Protein AF-A0A6F9XUS8-F1 (afdb_monomer_lite)

Organism: NCBI:txid1601

Radius of gyration: 17.44 Å; chains: 1; bounding box: 34×23×43 Å

Foldseek 3Di:
DVVVVVVVCVVVVPPDDDDDDDPPCLVPPDLVVVLVVVCVVDPDPVVSVVVVVVSVVVNVVVD

pLDDT: mean 77.11, std 9.02, range [44.78, 87.44]

InterPro domains:
  IPR043502 DNA/RNA polymerase superfamily [SSF56672] (6-63)

Sequence (63 aa):
MAIEQTTLYLNEGYEWIIDIDIEKYFETVNHDKLISILREKFNKAPTHNLIRNFLRVGIMDDG

Secondary structure (DSSP, 8-state):
-HHHHHHHHHHTT---------TTHHHHS-HHHHHHHHHHH---HHHHHHHHHHHHHHHHS--

Structure (mmCIF, N/CA/C/O backbone):
data_AF-A0A6F9XUS8-F1
#
_entry.id   AF-A0A6F9XUS8-F1
#
loop_
_atom_site.group_PDB
_atom_site.id
_atom_site.type_symbol
_atom_site.label_atom_id
_atom_site.label_alt_id
_atom_site.label_comp_id
_atom_site.label_asym_id
_atom_site.label_entity_id
_atom_site.label_seq_id
_atom_site.pdbx_PDB_ins_code
_atom_site.Cartn_x
_atom_site.Cartn_y
_atom_site.Cartn_z
_atom_site.occupancy
_atom_site.B_iso_or_equiv
_atom_site.auth_seq_id
_atom_site.auth_comp_id
_atom_site.auth_asym_id
_atom_site.auth_atom_id
_atom_site.pdbx_PDB_model_num
ATOM 1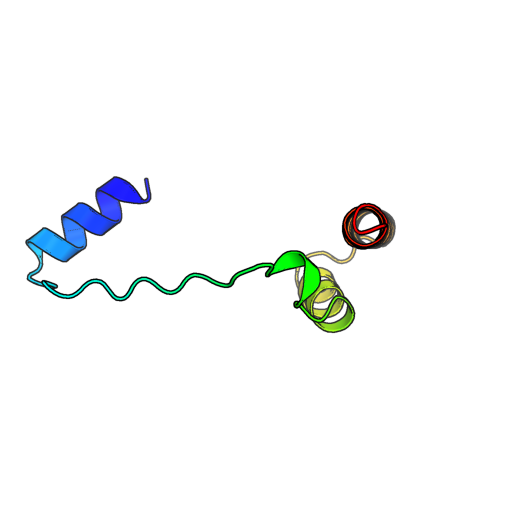 N N . MET A 1 1 ? 0.947 -3.285 18.453 1.00 64.00 1 MET A N 1
ATOM 2 C CA . MET A 1 1 ? 0.230 -3.955 17.336 1.00 64.00 1 MET A CA 1
ATOM 3 C C . MET A 1 1 ? -0.942 -3.088 16.887 1.00 64.00 1 MET A C 1
ATOM 5 O O . MET A 1 1 ? -1.388 -2.271 17.677 1.00 64.00 1 MET A O 1
ATOM 9 N N . ALA A 1 2 ? -1.448 -3.240 15.656 1.00 78.25 2 ALA A N 1
ATOM 10 C CA . ALA A 1 2 ? -2.530 -2.390 15.124 1.00 78.25 2 ALA A CA 1
ATOM 11 C C . ALA A 1 2 ? -3.774 -2.341 16.038 1.00 78.25 2 ALA A C 1
ATOM 13 O O . ALA A 1 2 ? -4.293 -1.264 16.300 1.00 78.25 2 ALA A O 1
ATOM 14 N N . ILE A 1 3 ? -4.168 -3.486 16.609 1.00 82.50 3 ILE A N 1
ATOM 15 C CA . ILE A 1 3 ? -5.313 -3.596 17.530 1.00 82.50 3 ILE A CA 1
ATOM 16 C C . ILE A 1 3 ? -5.092 -2.792 18.819 1.00 82.50 3 ILE A C 1
ATOM 18 O O . ILE A 1 3 ? -5.987 -2.078 19.254 1.00 82.50 3 ILE A O 1
ATOM 22 N N . GLU A 1 4 ? -3.894 -2.859 19.408 1.00 86.88 4 GLU A N 1
ATOM 23 C CA . GLU A 1 4 ? -3.571 -2.110 20.633 1.00 86.88 4 GLU A CA 1
ATOM 24 C C . GLU A 1 4 ? -3.665 -0.598 20.409 1.00 86.88 4 GLU A C 1
ATOM 26 O O . GLU A 1 4 ? -4.173 0.121 21.266 1.00 86.88 4 GLU A O 1
ATOM 31 N N . GLN A 1 5 ? -3.219 -0.123 19.242 1.00 83.44 5 GLN A N 1
ATOM 32 C CA . GLN A 1 5 ? -3.279 1.292 18.889 1.00 83.44 5 GLN A CA 1
ATOM 33 C C . GLN A 1 5 ? -4.731 1.763 18.726 1.00 83.44 5 GLN A C 1
ATOM 35 O O . GLN A 1 5 ? -5.091 2.831 19.216 1.00 83.44 5 GLN A O 1
ATOM 40 N N . THR A 1 6 ? -5.585 0.948 18.099 1.00 82.12 6 THR A N 1
ATOM 41 C CA . THR A 1 6 ? -7.025 1.219 17.987 1.00 82.12 6 THR A CA 1
ATOM 42 C C . THR A 1 6 ? -7.689 1.302 19.359 1.00 82.12 6 THR A C 1
ATOM 44 O O . THR A 1 6 ? -8.455 2.228 19.612 1.00 82.12 6 THR A O 1
ATOM 47 N N . THR A 1 7 ? -7.374 0.379 20.274 1.00 81.38 7 THR A N 1
ATOM 48 C CA . THR A 1 7 ? -7.898 0.414 21.649 1.00 81.38 7 THR A CA 1
ATOM 49 C C . THR A 1 7 ? -7.472 1.681 22.389 1.00 81.38 7 THR A C 1
ATOM 51 O O . THR A 1 7 ? -8.261 2.245 23.143 1.00 81.38 7 THR A O 1
ATOM 54 N N . LEU A 1 8 ? -6.249 2.157 22.155 1.00 87.44 8 LEU A N 1
ATOM 55 C CA . LEU A 1 8 ? -5.739 3.384 22.757 1.00 87.44 8 LEU A CA 1
ATOM 56 C C . LEU A 1 8 ? -6.531 4.613 22.282 1.00 87.44 8 LEU A C 1
ATOM 58 O O . LEU A 1 8 ? -6.986 5.392 23.113 1.00 87.44 8 LEU A O 1
ATOM 62 N N . TYR A 1 9 ? -6.808 4.722 20.979 1.00 84.31 9 TYR A N 1
ATOM 63 C CA . TYR A 1 9 ? -7.630 5.807 20.431 1.00 84.31 9 TYR A CA 1
ATOM 64 C C . TYR A 1 9 ? -9.094 5.760 20.887 1.00 84.31 9 TYR A C 1
ATOM 66 O O . TYR A 1 9 ? -9.675 6.802 21.187 1.00 84.31 9 TYR A O 1
ATOM 74 N N . LEU A 1 10 ? -9.684 4.568 21.020 1.00 81.38 10 LEU A N 1
ATOM 75 C CA . LEU A 1 10 ? -11.027 4.428 21.598 1.00 81.38 10 LEU A CA 1
ATOM 76 C C . LEU A 1 10 ? -11.068 4.943 23.045 1.00 81.38 10 LEU A C 1
ATOM 78 O O . LEU A 1 10 ? -11.985 5.668 23.422 1.00 81.38 10 LEU A O 1
ATOM 82 N N . ASN A 1 11 ? -10.044 4.622 23.842 1.00 84.75 11 ASN A N 1
ATOM 83 C CA . ASN A 1 11 ? -9.933 5.076 25.230 1.00 84.75 11 ASN A CA 1
ATOM 84 C C . ASN A 1 11 ? -9.636 6.583 25.359 1.00 84.75 11 ASN A C 1
ATOM 86 O O . ASN A 1 11 ? -9.938 7.172 26.394 1.00 84.75 11 ASN A O 1
ATOM 90 N N . GLU A 1 12 ? -9.069 7.212 24.326 1.00 87.38 12 GLU A N 1
ATOM 91 C CA . GLU A 1 12 ? -8.852 8.665 24.238 1.00 87.38 12 GLU A CA 1
ATOM 92 C C . GLU A 1 12 ? -10.108 9.443 23.791 1.00 87.38 12 GLU A C 1
ATOM 94 O O . GLU A 1 12 ? -10.078 10.672 23.727 1.00 87.38 12 GLU A O 1
ATOM 99 N N . GLY A 1 13 ? -11.224 8.750 23.527 1.00 85.12 13 GLY A N 1
ATOM 100 C CA . GLY A 1 13 ? -12.512 9.361 23.186 1.00 85.12 13 GLY A CA 1
ATOM 101 C C . GLY A 1 13 ? -12.766 9.534 21.685 1.00 85.12 13 GLY A C 1
ATOM 102 O O . GLY A 1 13 ? -13.719 10.215 21.304 1.00 85.12 13 GLY A O 1
ATOM 103 N N . TYR A 1 14 ? -11.955 8.923 20.815 1.00 82.06 14 TYR A N 1
ATOM 104 C CA . TYR A 1 14 ? -12.243 8.866 19.380 1.00 82.06 14 TYR A CA 1
ATOM 105 C C . TYR A 1 14 ? -13.295 7.781 19.100 1.00 82.06 14 TYR A C 1
ATOM 107 O O . TYR A 1 14 ? -12.965 6.621 18.871 1.00 82.06 14 TYR A O 1
ATOM 115 N N . GLU A 1 15 ? -14.575 8.157 19.122 1.00 76.00 15 GLU A N 1
ATOM 116 C CA . GLU A 1 15 ? -15.710 7.231 18.934 1.00 76.00 15 GLU A CA 1
ATOM 117 C C . GLU A 1 15 ? -16.006 6.871 17.468 1.00 76.00 15 GLU A C 1
ATOM 119 O O . GLU A 1 15 ? -16.768 5.945 17.194 1.00 76.00 15 GLU A O 1
ATOM 124 N N . TRP A 1 16 ? -15.416 7.593 16.513 1.00 75.94 16 TRP A N 1
ATOM 125 C CA . TRP A 1 16 ? -15.696 7.418 15.090 1.00 75.94 16 TRP A CA 1
ATOM 126 C C . TRP A 1 16 ? -14.540 6.722 14.388 1.00 75.94 16 TRP A C 1
ATOM 128 O O . TRP A 1 16 ? -13.423 7.236 14.333 1.00 75.94 16 TRP A O 1
ATOM 138 N N . ILE A 1 17 ? -14.837 5.564 13.804 1.00 76.25 17 ILE A N 1
ATOM 139 C CA . ILE A 1 17 ? -13.913 4.819 12.954 1.00 76.25 17 ILE A CA 1
ATOM 140 C C . ILE A 1 17 ? -14.308 5.089 11.506 1.00 76.25 17 ILE A C 1
ATOM 142 O O . ILE A 1 17 ? -15.438 4.817 11.103 1.00 76.25 17 ILE A O 1
ATOM 146 N N . ILE A 1 18 ? -13.375 5.629 10.727 1.00 76.88 18 ILE A N 1
ATOM 147 C CA . ILE A 1 18 ? -13.521 5.747 9.278 1.00 76.88 18 ILE A CA 1
ATOM 148 C C . ILE A 1 18 ? -12.749 4.582 8.676 1.00 76.88 18 ILE A C 1
ATOM 150 O O . ILE A 1 18 ? -11.519 4.606 8.641 1.00 76.88 18 ILE A O 1
ATOM 154 N N . ASP A 1 19 ? -13.479 3.558 8.249 1.00 74.88 19 ASP A N 1
ATOM 155 C CA . ASP A 1 19 ? -12.896 2.452 7.503 1.00 74.88 19 ASP A CA 1
ATOM 156 C C . ASP A 1 19 ? -12.798 2.848 6.027 1.00 74.88 19 ASP A C 1
ATOM 158 O O . ASP A 1 19 ? -13.800 3.179 5.389 1.00 74.88 19 ASP A O 1
ATOM 162 N N . ILE A 1 20 ? -11.572 2.898 5.511 1.00 77.56 20 ILE A N 1
ATOM 163 C CA . ILE A 1 20 ? -11.288 3.203 4.110 1.00 77.56 20 ILE A CA 1
ATOM 164 C C . ILE A 1 20 ? -10.574 1.984 3.554 1.00 77.56 20 ILE A C 1
ATOM 166 O O . ILE A 1 20 ? -9.370 1.823 3.762 1.00 77.56 20 ILE A O 1
ATOM 170 N N . ASP A 1 21 ? -11.317 1.154 2.834 1.00 78.31 21 ASP A N 1
ATOM 171 C CA . ASP A 1 21 ? -10.738 0.081 2.039 1.00 78.31 21 ASP A CA 1
ATOM 172 C C . ASP A 1 21 ? -10.603 0.521 0.577 1.00 78.31 21 ASP A C 1
ATOM 174 O O . ASP A 1 21 ? -11.440 1.259 0.047 1.00 78.31 21 ASP A O 1
ATOM 178 N N . ILE A 1 22 ? -9.523 0.095 -0.077 1.00 73.44 22 ILE A N 1
ATOM 179 C CA . ILE A 1 22 ? -9.324 0.314 -1.512 1.00 73.44 22 ILE A CA 1
ATOM 180 C C . ILE A 1 22 ? -9.457 -1.040 -2.190 1.00 73.44 22 ILE A C 1
ATOM 182 O O . ILE A 1 22 ? -8.498 -1.817 -2.255 1.00 73.44 22 ILE A O 1
ATOM 186 N N . GLU A 1 23 ? -10.645 -1.298 -2.733 1.00 72.50 23 GLU A N 1
ATOM 187 C CA . GLU A 1 23 ? -10.881 -2.492 -3.534 1.00 72.50 23 GLU A CA 1
ATOM 188 C C . GLU A 1 23 ? -9.857 -2.577 -4.668 1.00 72.50 23 GLU A C 1
ATOM 190 O O . GLU A 1 23 ? -9.577 -1.595 -5.365 1.00 72.50 23 GLU A O 1
ATOM 195 N N . LYS A 1 24 ? -9.284 -3.772 -4.848 1.00 71.19 24 LYS A N 1
ATOM 196 C CA . LYS A 1 24 ? -8.363 -4.067 -5.953 1.00 71.19 24 LYS A CA 1
ATOM 197 C C . LYS A 1 24 ? -7.203 -3.063 -6.045 1.00 71.19 24 LYS A C 1
ATOM 199 O O . LYS A 1 24 ? -6.749 -2.732 -7.139 1.00 71.19 24 LYS A O 1
ATOM 204 N N . TYR A 1 25 ? -6.691 -2.573 -4.907 1.00 76.31 25 TYR A N 1
ATOM 205 C CA . TYR A 1 25 ? -5.577 -1.611 -4.867 1.00 76.31 25 TYR A CA 1
ATOM 206 C C . TYR A 1 25 ? -4.412 -2.022 -5.775 1.00 76.31 25 TYR A C 1
ATOM 208 O O . TYR A 1 25 ? -3.877 -1.200 -6.511 1.00 76.31 25 TYR A O 1
ATOM 216 N N . PHE A 1 26 ? -4.035 -3.302 -5.767 1.00 69.38 26 PHE A N 1
ATOM 217 C CA . PHE A 1 26 ? -2.926 -3.794 -6.583 1.00 69.38 26 PHE A CA 1
ATOM 218 C C . PHE A 1 26 ? -3.206 -3.789 -8.091 1.00 69.38 26 PHE A C 1
ATOM 220 O O . PHE A 1 26 ? -2.250 -3.695 -8.853 1.00 69.38 26 PHE A O 1
ATOM 227 N N . GLU A 1 27 ? -4.468 -3.840 -8.516 1.00 69.31 27 GLU A N 1
ATOM 228 C CA . GLU A 1 27 ? -4.866 -3.742 -9.928 1.00 69.31 27 GLU A CA 1
ATOM 229 C C . GLU A 1 27 ? -5.025 -2.278 -10.371 1.00 69.31 27 GLU A C 1
ATOM 231 O O . GLU A 1 27 ? -4.757 -1.931 -11.519 1.00 69.31 27 GLU A O 1
ATOM 236 N N . THR A 1 28 ? -5.469 -1.404 -9.462 1.00 74.94 28 THR A N 1
ATOM 237 C CA . THR A 1 28 ? -5.838 -0.010 -9.768 1.00 74.94 28 THR A CA 1
ATOM 238 C C . THR A 1 28 ? -4.715 0.997 -9.510 1.00 74.94 28 THR A C 1
ATOM 240 O O . THR A 1 28 ? -4.760 2.129 -10.002 1.00 74.94 28 THR A O 1
ATOM 243 N N . VAL A 1 29 ? -3.683 0.618 -8.751 1.00 81.56 29 VAL A N 1
ATOM 244 C CA . VAL A 1 29 ? -2.563 1.506 -8.433 1.00 81.56 29 VAL A CA 1
ATOM 245 C C . VAL A 1 29 ? -1.674 1.748 -9.653 1.00 81.56 29 VAL A C 1
ATOM 247 O O . VAL A 1 29 ? -1.255 0.837 -10.361 1.00 81.56 29 VAL A O 1
ATOM 250 N N . ASN A 1 30 ? -1.287 3.007 -9.870 1.00 82.31 30 ASN A N 1
ATOM 251 C CA . ASN A 1 30 ? -0.296 3.341 -10.887 1.00 82.31 30 ASN A CA 1
ATOM 252 C C . ASN A 1 30 ? 1.084 2.768 -10.500 1.00 82.31 30 ASN A C 1
ATOM 254 O O . ASN A 1 30 ? 1.777 3.296 -9.621 1.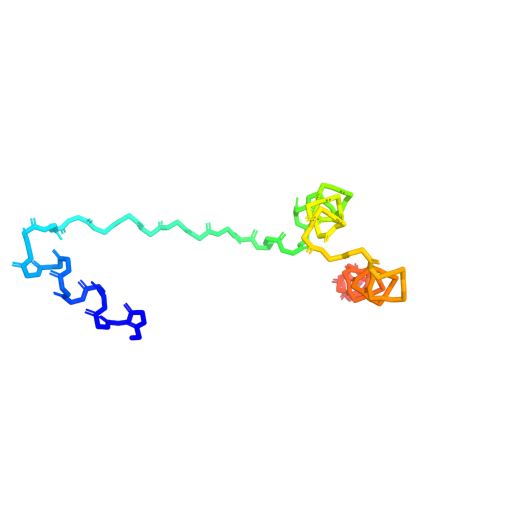00 82.31 30 ASN A O 1
ATOM 258 N N . HIS A 1 31 ? 1.494 1.697 -11.180 1.00 80.56 31 HIS A N 1
ATOM 259 C CA . HIS A 1 31 ? 2.747 0.997 -10.898 1.00 80.56 31 HIS A CA 1
ATOM 260 C C . HIS A 1 31 ? 3.998 1.851 -11.133 1.00 80.56 31 HIS A C 1
ATOM 262 O O . HIS A 1 31 ? 4.987 1.677 -10.423 1.00 80.56 31 HIS A O 1
ATOM 268 N N . ASP A 1 32 ? 3.980 2.793 -12.078 1.00 82.06 32 ASP A N 1
ATOM 269 C CA . ASP A 1 32 ? 5.130 3.672 -12.314 1.00 82.06 32 ASP A CA 1
ATOM 270 C C . ASP A 1 32 ? 5.341 4.630 -11.141 1.00 82.06 32 ASP A C 1
ATOM 272 O O . ASP A 1 32 ? 6.473 4.809 -10.680 1.00 82.06 32 ASP A O 1
ATOM 276 N N . LYS A 1 33 ? 4.250 5.167 -10.582 1.00 86.25 33 LYS A N 1
ATOM 277 C CA . LYS A 1 33 ? 4.292 5.987 -9.366 1.00 86.25 33 LYS A CA 1
ATOM 278 C C . LYS A 1 33 ? 4.792 5.179 -8.168 1.00 86.25 33 LYS A C 1
ATOM 280 O O . LYS A 1 33 ? 5.659 5.655 -7.436 1.00 86.25 33 LYS A O 1
ATOM 285 N N . LEU A 1 34 ? 4.308 3.948 -7.999 1.00 84.38 34 LEU A N 1
ATOM 286 C CA . LEU A 1 34 ? 4.768 3.043 -6.941 1.00 84.38 34 LEU A CA 1
ATOM 287 C C . LEU A 1 34 ? 6.275 2.751 -7.057 1.00 84.38 34 LEU A C 1
ATOM 289 O O . LEU A 1 34 ? 7.009 2.870 -6.076 1.00 84.38 34 LEU A O 1
ATOM 293 N N . ILE A 1 35 ? 6.764 2.429 -8.258 1.00 82.62 35 ILE A N 1
ATOM 294 C CA . ILE A 1 35 ? 8.191 2.172 -8.501 1.00 82.62 35 ILE A CA 1
ATOM 295 C C . ILE A 1 35 ? 9.036 3.438 -8.300 1.00 82.62 35 ILE A C 1
ATOM 297 O O . ILE A 1 35 ? 10.158 3.334 -7.805 1.00 82.62 35 ILE A O 1
ATOM 301 N N . SER A 1 36 ? 8.522 4.625 -8.639 1.00 86.44 36 SER A N 1
ATOM 302 C CA . SER A 1 36 ? 9.214 5.895 -8.378 1.00 86.44 36 SER A CA 1
ATOM 303 C C . SER A 1 36 ? 9.447 6.111 -6.882 1.00 86.44 36 SER A C 1
ATOM 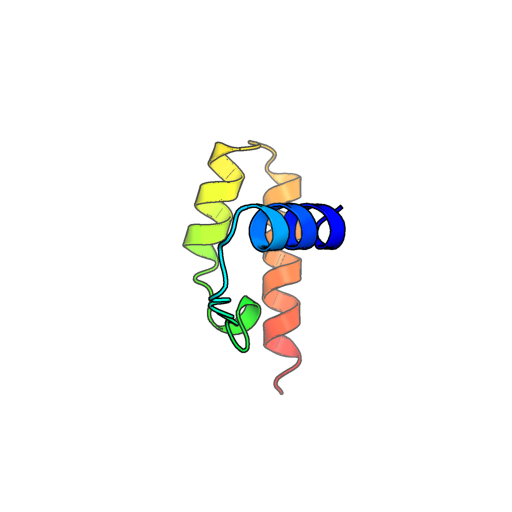305 O O . SER A 1 36 ? 10.575 6.368 -6.470 1.00 86.44 36 SER A O 1
ATOM 307 N N . ILE A 1 37 ? 8.416 5.909 -6.058 1.00 87.06 37 ILE A N 1
ATOM 308 C CA . ILE A 1 37 ? 8.515 6.036 -4.594 1.00 87.06 37 ILE A CA 1
ATOM 309 C C . ILE A 1 37 ? 9.499 5.004 -4.019 1.00 87.06 37 ILE A C 1
ATOM 311 O O . ILE A 1 37 ? 10.278 5.301 -3.113 1.00 87.06 37 ILE A O 1
ATOM 315 N N . LEU A 1 38 ? 9.504 3.779 -4.555 1.00 83.19 38 LEU A N 1
ATOM 316 C CA . LEU A 1 38 ? 10.444 2.739 -4.126 1.00 83.19 38 LEU A CA 1
ATOM 317 C C . LEU A 1 38 ? 11.899 3.100 -4.452 1.00 83.19 38 LEU A C 1
ATOM 319 O O . LEU A 1 38 ? 12.779 2.878 -3.616 1.00 83.19 38 LEU A O 1
ATOM 323 N N . ARG A 1 39 ? 12.143 3.720 -5.614 1.00 83.00 39 ARG A N 1
ATOM 324 C CA . ARG A 1 39 ? 13.474 4.200 -6.020 1.00 83.00 39 ARG A CA 1
ATOM 325 C C . ARG A 1 39 ? 14.025 5.270 -5.088 1.00 83.00 39 ARG A C 1
ATOM 327 O O . ARG A 1 39 ? 15.230 5.277 -4.850 1.00 83.00 39 ARG A O 1
ATOM 334 N N . GLU A 1 40 ? 13.161 6.132 -4.559 1.00 84.56 40 GLU A N 1
ATOM 335 C CA . GLU A 1 40 ? 13.543 7.163 -3.588 1.00 84.56 40 GLU A CA 1
ATOM 336 C C . GLU A 1 40 ? 13.961 6.562 -2.240 1.00 84.56 40 GLU A C 1
ATOM 338 O O . GLU A 1 40 ? 14.890 7.064 -1.610 1.00 84.56 40 GLU A O 1
ATOM 343 N N . LYS A 1 41 ? 13.327 5.462 -1.805 1.00 80.50 41 LYS A N 1
ATOM 344 C CA . LYS A 1 41 ? 13.658 4.805 -0.530 1.00 80.50 41 LYS A CA 1
ATOM 345 C C . LYS A 1 41 ? 14.856 3.856 -0.610 1.00 80.50 41 LYS A C 1
ATOM 347 O O . LYS A 1 41 ? 15.649 3.824 0.326 1.00 80.50 41 LYS A O 1
ATOM 352 N N . PHE A 1 42 ? 15.009 3.079 -1.687 1.00 75.00 42 PHE A N 1
ATOM 353 C CA . PHE A 1 42 ? 16.113 2.118 -1.826 1.00 75.00 42 PHE A CA 1
ATOM 354 C C . PHE A 1 42 ? 16.569 1.969 -3.280 1.00 75.00 42 PHE A C 1
ATOM 356 O O . PHE A 1 42 ? 15.920 1.31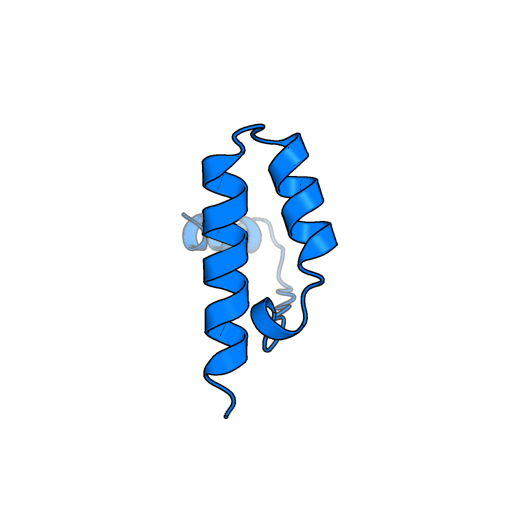6 -4.088 1.00 75.00 42 PHE A O 1
ATOM 363 N N . ASN A 1 43 ? 17.749 2.486 -3.624 1.00 73.25 43 ASN A N 1
ATOM 364 C CA . ASN A 1 43 ? 18.244 2.460 -5.003 1.00 73.25 43 ASN A CA 1
ATOM 365 C C . ASN A 1 43 ? 18.979 1.151 -5.369 1.00 73.25 43 ASN A C 1
ATOM 367 O O . ASN A 1 43 ? 20.187 1.142 -5.602 1.00 73.25 43 ASN A O 1
ATOM 371 N N . LYS A 1 44 ? 18.261 0.018 -5.404 1.00 77.25 44 LYS A N 1
ATOM 372 C CA . LYS A 1 44 ? 18.798 -1.271 -5.883 1.00 77.25 44 LYS A CA 1
ATOM 373 C C . LYS A 1 44 ? 18.066 -1.729 -7.142 1.00 77.25 44 LYS A C 1
ATOM 375 O O . LYS A 1 44 ? 16.935 -2.206 -7.085 1.00 77.25 44 LYS A O 1
ATOM 380 N N . ALA A 1 45 ? 18.740 -1.627 -8.288 1.00 74.75 45 ALA A N 1
ATOM 381 C CA . ALA A 1 45 ? 18.179 -1.993 -9.591 1.00 74.75 45 ALA A CA 1
ATOM 382 C C . ALA A 1 45 ? 17.582 -3.422 -9.666 1.00 74.75 45 ALA A C 1
ATOM 384 O O . ALA A 1 45 ? 16.483 -3.554 -10.212 1.00 74.75 45 ALA A O 1
ATOM 385 N N . PRO A 1 46 ? 18.198 -4.478 -9.087 1.00 79.81 46 PRO A N 1
ATOM 386 C CA . PRO A 1 46 ? 17.625 -5.828 -9.124 1.00 79.81 46 PRO A CA 1
ATOM 387 C C . PRO A 1 46 ? 16.294 -5.937 -8.370 1.00 79.81 46 PRO A C 1
ATOM 389 O O . PRO A 1 46 ? 15.367 -6.601 -8.827 1.00 79.81 46 PRO A O 1
ATOM 392 N N . THR A 1 47 ? 16.174 -5.237 -7.240 1.00 81.12 47 THR A N 1
ATOM 393 C CA . THR A 1 47 ? 14.977 -5.247 -6.392 1.00 81.12 47 THR A CA 1
ATOM 394 C C . THR A 1 47 ? 13.794 -4.583 -7.093 1.00 81.12 47 THR A C 1
ATOM 396 O O . THR A 1 47 ? 12.690 -5.119 -7.076 1.00 81.12 47 THR A O 1
ATOM 399 N N . HIS A 1 48 ? 14.021 -3.467 -7.788 1.00 79.12 48 HIS A N 1
ATOM 400 C CA . HIS A 1 48 ? 12.966 -2.800 -8.558 1.00 79.12 48 HIS A CA 1
ATOM 401 C C . HIS A 1 48 ? 12.427 -3.658 -9.702 1.00 79.12 48 HIS A C 1
ATOM 403 O O . HIS A 1 48 ? 11.224 -3.652 -9.960 1.00 79.12 48 HIS A O 1
ATOM 409 N N . ASN A 1 49 ? 13.304 -4.402 -10.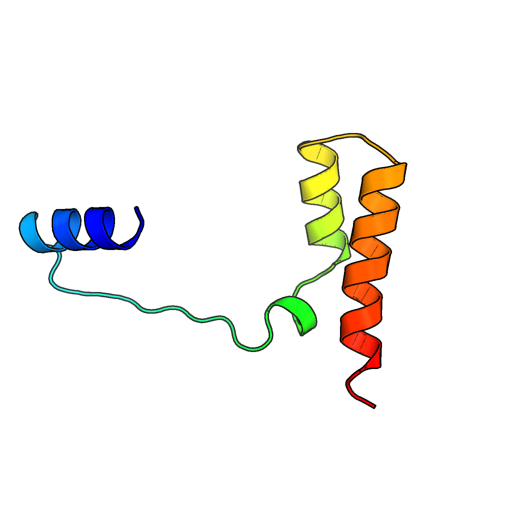379 1.00 81.88 49 ASN A N 1
ATOM 410 C CA . ASN A 1 49 ? 12.891 -5.300 -11.453 1.00 81.88 49 ASN A CA 1
ATOM 411 C C . ASN A 1 49 ? 12.063 -6.470 -10.915 1.00 81.88 49 ASN A C 1
ATOM 413 O O . ASN A 1 49 ? 11.051 -6.818 -11.517 1.00 81.88 49 ASN A O 1
ATOM 417 N N . LEU A 1 50 ? 12.441 -7.021 -9.758 1.00 83.00 50 LEU A N 1
ATOM 418 C CA . LEU A 1 50 ? 11.677 -8.081 -9.107 1.00 83.00 50 LEU A CA 1
ATOM 419 C C . LEU A 1 50 ? 10.268 -7.605 -8.724 1.00 83.00 50 LEU A C 1
ATOM 421 O O . LEU A 1 50 ? 9.289 -8.250 -9.087 1.00 83.00 50 LEU A O 1
ATOM 425 N N . ILE A 1 51 ? 10.157 -6.445 -8.068 1.00 82.69 51 ILE A N 1
ATOM 426 C CA . ILE A 1 51 ? 8.864 -5.863 -7.670 1.00 82.69 51 ILE A CA 1
ATOM 427 C C . ILE A 1 51 ? 7.988 -5.593 -8.898 1.00 82.69 51 ILE A C 1
ATOM 429 O O . ILE A 1 51 ? 6.807 -5.929 -8.899 1.00 82.69 51 ILE A O 1
ATOM 433 N N . ARG A 1 52 ? 8.566 -5.050 -9.977 1.00 81.25 52 ARG A N 1
ATOM 434 C CA . ARG A 1 52 ? 7.841 -4.835 -11.236 1.00 81.25 52 ARG A CA 1
ATOM 435 C C . ARG A 1 52 ? 7.309 -6.141 -11.831 1.00 81.25 52 ARG A C 1
ATOM 437 O O . ARG A 1 52 ? 6.200 -6.146 -12.353 1.00 81.25 52 ARG A O 1
ATOM 444 N N . ASN A 1 53 ? 8.077 -7.225 -11.763 1.00 82.00 53 ASN A N 1
ATOM 445 C CA . ASN A 1 53 ? 7.633 -8.524 -12.264 1.00 82.00 53 ASN A CA 1
ATOM 446 C C . ASN A 1 53 ? 6.480 -9.085 -11.423 1.00 82.00 53 ASN A C 1
ATOM 448 O O . ASN A 1 53 ? 5.490 -9.520 -11.997 1.00 82.00 53 ASN A O 1
ATOM 452 N N . PHE A 1 54 ? 6.553 -8.998 -10.092 1.00 80.75 54 PHE A N 1
ATOM 453 C CA . PHE A 1 54 ? 5.458 -9.430 -9.214 1.00 80.75 54 PHE A CA 1
ATOM 454 C C . PHE A 1 54 ? 4.166 -8.641 -9.445 1.00 80.75 54 PHE A C 1
ATOM 45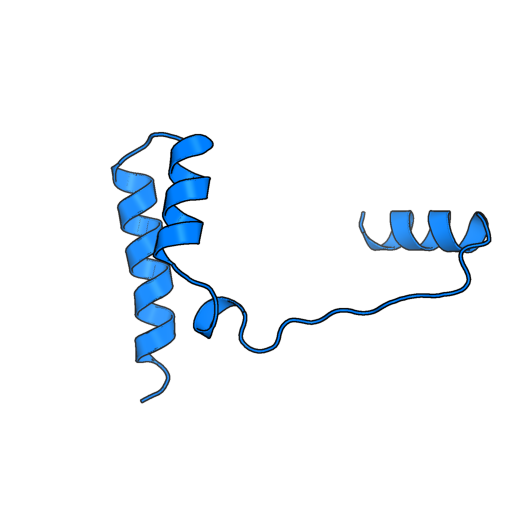6 O O . PHE A 1 54 ? 3.100 -9.239 -9.539 1.00 80.75 54 PHE A O 1
ATOM 463 N N . LEU A 1 55 ? 4.264 -7.318 -9.610 1.00 76.88 55 LEU A N 1
ATOM 464 C CA . LEU A 1 55 ? 3.103 -6.476 -9.913 1.00 76.88 55 LEU A CA 1
ATOM 465 C C . LEU A 1 55 ? 2.472 -6.814 -11.271 1.00 76.88 55 LEU A C 1
ATOM 467 O O . LEU A 1 55 ? 1.267 -6.689 -11.420 1.00 76.88 55 LEU A O 1
ATOM 471 N N . ARG A 1 56 ? 3.265 -7.258 -12.257 1.00 73.81 56 ARG A N 1
ATOM 472 C CA . ARG A 1 56 ? 2.756 -7.660 -13.579 1.00 73.81 56 ARG A CA 1
ATOM 473 C C . ARG A 1 56 ? 2.073 -9.026 -13.583 1.00 73.81 56 ARG A C 1
ATOM 475 O O . ARG A 1 56 ? 1.107 -9.189 -14.315 1.00 73.81 56 ARG A O 1
ATOM 482 N N . VAL A 1 57 ? 2.565 -9.991 -12.803 1.00 70.12 57 VAL A N 1
ATOM 483 C CA . VAL A 1 57 ? 1.989 -11.350 -12.752 1.00 70.12 57 VAL A CA 1
ATOM 484 C C . VAL A 1 57 ? 0.561 -11.325 -12.202 1.00 70.12 57 VAL A C 1
ATOM 486 O O . VAL A 1 57 ? -0.303 -11.966 -12.782 1.00 70.12 57 VAL A O 1
ATOM 489 N N . GLY A 1 58 ? 0.282 -10.507 -11.180 1.00 62.12 58 GLY A N 1
ATOM 490 C CA . GLY A 1 58 ? -1.074 -10.365 -10.625 1.00 62.12 58 GLY A CA 1
ATOM 491 C C . GLY A 1 58 ? -2.109 -9.755 -11.583 1.00 62.12 58 GLY A C 1
ATOM 492 O O . GLY A 1 58 ? -3.296 -9.906 -11.349 1.00 62.12 58 GLY A O 1
ATOM 493 N N . ILE A 1 59 ? -1.675 -9.105 -12.670 1.00 59.91 59 ILE A N 1
ATOM 494 C CA . ILE A 1 59 ? -2.560 -8.567 -13.723 1.00 59.91 59 ILE A CA 1
ATOM 495 C C . ILE A 1 59 ? -2.878 -9.645 -14.777 1.00 59.91 59 ILE A C 1
ATOM 497 O O . ILE A 1 59 ? -3.856 -9.526 -15.505 1.00 59.91 59 ILE A O 1
ATOM 501 N N . MET A 1 60 ? -2.048 -10.691 -14.893 1.00 58.03 60 MET A N 1
ATOM 502 C CA . MET A 1 60 ? -2.223 -11.754 -15.895 1.00 58.03 60 MET A CA 1
ATOM 503 C C . MET A 1 60 ? -3.149 -12.890 -15.431 1.00 58.03 60 MET A C 1
ATOM 505 O O . MET A 1 60 ? -3.556 -13.677 -16.278 1.00 58.03 60 MET A O 1
ATOM 509 N N . ASP A 1 61 ? -3.481 -12.970 -14.137 1.00 52.94 61 ASP A N 1
ATOM 510 C CA . ASP A 1 61 ? -4.419 -13.969 -13.591 1.00 52.94 61 ASP A CA 1
ATOM 511 C C . ASP A 1 61 ? -5.905 -13.588 -13.785 1.00 52.94 61 ASP A C 1
ATOM 513 O O . ASP A 1 61 ? -6.768 -14.449 -13.639 1.00 52.94 61 ASP A O 1
ATOM 517 N N . ASP A 1 62 ? -6.216 -12.347 -14.184 1.00 49.34 62 ASP A N 1
ATOM 518 C CA . ASP A 1 62 ? -7.567 -11.900 -14.587 1.00 49.34 62 ASP A CA 1
ATOM 519 C C . ASP A 1 62 ? -7.845 -12.204 -16.084 1.00 49.34 62 ASP A C 1
ATOM 521 O O . ASP A 1 62 ? -8.288 -11.347 -16.857 1.00 49.34 62 ASP A O 1
ATOM 525 N N . GLY A 1 63 ? -7.529 -13.434 -16.506 1.00 44.78 63 GLY A N 1
ATOM 526 C CA . GLY A 1 63 ? -7.854 -14.005 -17.822 1.00 44.78 63 GLY A CA 1
ATOM 527 C C . GLY A 1 63 ? -9.042 -14.956 -17.777 1.00 44.78 63 GLY A C 1
ATOM 528 O O . GLY A 1 63 ? -9.096 -15.786 -16.844 1.00 44.78 63 GLY A O 1
#